Protein AF-A0A1Y4WN70-F1 (afdb_monomer_lite)

Sequence (146 aa):
MKSKRMVIFVFIIVSIILVFMMIMQNISLNNEIQMYESFWNIKLPSKTKCVYKWNNQDSFHGEGIRYSRYQLLENDTSLLTDCDYTQNNELEKSVINLMNDCSIPDKQKIDFNSTYCWKYIQREQDSLLIIYSLNIKSLFLIQDTA

Foldseek 3Di:
DVVVVVVVVVVVVVVVVVVVVVVVVVVVQQVVQVVCCVVQVDDDDNAKGWPDWDWPQPDPVRAGKIKTKIAHPDPDCSVVPPWAQDDDPVVVVVQVVVCVVRVPDPVRGDDSVARKTWDWDDDDQKIWIWMAGPVRRMIMIMIGGD

Secondary structure (DSSP, 8-state):
-HHHHHHHHHHHHHHHHHHHHHHHHHHHHHHHHHHHHHHHT----SSEEEEEEEE---STT--EEEEEEEEESS---GGGGG-B-S--HHHHHHHHHHHHHTT--GGGS--TTS-EEEEEEEETTEEEEEEEETTTTEEEEEEEE-

pLDDT: mean 84.43, std 11.52, range [50.31, 95.75]

Structure (mmCIF, N/CA/C/O backbone):
data_AF-A0A1Y4WN70-F1
#
_entry.id   AF-A0A1Y4WN70-F1
#
loop_
_atom_site.group_PDB
_atom_site.id
_atom_site.type_symbol
_atom_site.label_atom_id
_atom_site.label_alt_id
_atom_site.label_comp_id
_atom_site.label_asym_id
_atom_site.label_entity_id
_atom_site.label_seq_id
_atom_site.pdbx_PDB_ins_code
_atom_site.Cartn_x
_atom_site.Cartn_y
_atom_site.Cartn_z
_atom_site.occupancy
_atom_site.B_iso_or_equiv
_atom_site.auth_seq_id
_atom_site.auth_comp_id
_atom_site.auth_asym_id
_atom_site.auth_atom_id
_atom_site.pdbx_PDB_model_num
ATOM 1 N N . MET A 1 1 ? -39.511 -9.043 39.887 1.00 53.91 1 MET A N 1
ATOM 2 C CA . MET A 1 1 ? -38.488 -7.962 39.918 1.00 53.91 1 MET A CA 1
ATOM 3 C C . MET A 1 1 ? -37.062 -8.440 39.622 1.00 53.91 1 MET A C 1
ATOM 5 O O . MET A 1 1 ? -36.367 -7.727 38.909 1.00 53.91 1 MET A O 1
ATOM 9 N N . LYS A 1 2 ? -36.618 -9.614 40.109 1.00 57.56 2 LYS A N 1
ATOM 10 C CA . LYS A 1 2 ? -35.255 -10.143 39.864 1.00 57.56 2 LYS A CA 1
ATOM 11 C C . LYS A 1 2 ? -34.937 -10.401 38.377 1.00 57.56 2 LYS A C 1
ATOM 13 O O . LYS A 1 2 ? -33.871 -10.010 37.922 1.00 57.56 2 LYS A O 1
ATOM 18 N N . SER A 1 3 ? -35.886 -10.937 37.604 1.00 65.56 3 SER A N 1
ATOM 19 C CA . SER A 1 3 ? -35.717 -11.193 36.161 1.00 65.56 3 SER A CA 1
ATOM 20 C C . SER A 1 3 ? -35.533 -9.918 35.329 1.00 65.56 3 SER A C 1
ATOM 22 O O . SER A 1 3 ? -34.662 -9.871 34.472 1.00 65.56 3 SER A O 1
ATOM 24 N N . LYS A 1 4 ? -36.278 -8.842 35.624 1.00 73.69 4 LYS A N 1
ATOM 25 C CA . LYS A 1 4 ? -36.127 -7.546 34.932 1.00 73.69 4 LYS A CA 1
ATOM 26 C C . LYS A 1 4 ? -34.754 -6.909 35.187 1.00 73.69 4 LYS A C 1
ATOM 28 O O . LYS A 1 4 ? -34.153 -6.379 34.264 1.00 73.69 4 LYS A O 1
ATOM 33 N N . ARG A 1 5 ? -34.233 -7.007 36.419 1.00 81.19 5 ARG A N 1
ATOM 34 C CA . ARG A 1 5 ? -32.877 -6.534 36.762 1.00 81.19 5 ARG A CA 1
ATOM 35 C C . ARG A 1 5 ? -31.790 -7.363 36.074 1.00 81.19 5 ARG A C 1
ATOM 37 O O . ARG A 1 5 ? -30.807 -6.795 35.623 1.00 81.19 5 ARG A O 1
ATOM 44 N N . MET A 1 6 ? -31.997 -8.673 35.942 1.00 81.62 6 MET A N 1
ATOM 45 C CA . MET A 1 6 ? -31.084 -9.567 35.225 1.00 81.62 6 MET A CA 1
ATOM 46 C C . MET A 1 6 ? -31.041 -9.261 33.721 1.00 81.62 6 MET A C 1
ATOM 48 O O . MET A 1 6 ? -29.958 -9.168 33.159 1.00 81.62 6 MET A O 1
ATOM 52 N N . VAL A 1 7 ? -32.194 -9.017 33.086 1.00 84.38 7 VAL A N 1
ATOM 53 C CA . VAL A 1 7 ? -32.265 -8.624 31.665 1.00 84.38 7 VAL A CA 1
ATOM 54 C C . VAL A 1 7 ? -31.543 -7.297 31.415 1.00 84.38 7 VAL A C 1
ATOM 56 O O . VAL A 1 7 ? -30.759 -7.200 30.477 1.00 84.38 7 VAL A O 1
ATOM 59 N N . ILE A 1 8 ? -31.746 -6.296 32.280 1.00 88.44 8 ILE A N 1
ATOM 60 C CA . ILE A 1 8 ? -31.042 -5.006 32.183 1.00 88.44 8 ILE A CA 1
ATOM 61 C C . ILE A 1 8 ? -29.526 -5.204 32.326 1.00 88.44 8 ILE A C 1
ATOM 63 O O . ILE A 1 8 ? -28.757 -4.633 31.560 1.00 88.44 8 ILE A O 1
ATOM 67 N N . PHE A 1 9 ? -29.092 -6.048 33.265 1.00 89.38 9 PHE A N 1
ATOM 68 C CA . PHE A 1 9 ? -27.673 -6.328 33.483 1.00 89.38 9 PHE A CA 1
ATOM 69 C C . PHE A 1 9 ? -27.015 -7.001 32.269 1.00 89.38 9 PHE A C 1
ATOM 71 O O . PHE A 1 9 ? -25.935 -6.594 31.848 1.00 89.38 9 PHE A O 1
ATOM 78 N N . VAL A 1 10 ? -27.695 -7.972 31.649 1.00 90.69 10 VAL A N 1
ATOM 79 C CA . VAL A 1 10 ? -27.232 -8.614 30.408 1.00 90.69 10 VAL A CA 1
ATOM 80 C C . VAL A 1 10 ? -27.121 -7.592 29.272 1.00 90.69 10 VAL A C 1
ATOM 82 O O . VAL A 1 10 ? -26.120 -7.576 28.560 1.00 90.69 10 VAL A O 1
ATOM 85 N N . PHE A 1 11 ? -28.098 -6.693 29.134 1.00 91.94 11 PHE A N 1
ATOM 86 C CA . PHE A 1 11 ? -28.091 -5.669 28.085 1.00 91.94 11 PHE A CA 1
ATOM 87 C C . PHE A 1 11 ? -26.930 -4.670 28.230 1.00 91.94 11 PHE A C 1
ATOM 89 O O . PHE A 1 11 ? -26.341 -4.245 27.233 1.00 91.94 11 PHE A O 1
ATOM 96 N N . ILE A 1 12 ? -26.561 -4.333 29.471 1.00 93.94 12 ILE A N 1
ATOM 97 C CA . ILE A 1 12 ? -25.403 -3.480 29.771 1.00 93.94 12 ILE A CA 1
ATOM 98 C C . ILE A 1 12 ? -24.102 -4.188 29.380 1.00 93.94 12 ILE A C 1
ATOM 100 O O . ILE A 1 12 ? -23.270 -3.588 28.706 1.00 93.94 12 ILE A O 1
ATOM 104 N N . ILE A 1 13 ? -23.940 -5.468 29.733 1.00 92.94 13 ILE A N 1
ATOM 105 C CA . ILE A 1 13 ? -22.742 -6.244 29.373 1.00 92.94 13 ILE A CA 1
ATOM 106 C C . ILE A 1 13 ? -22.585 -6.334 27.851 1.00 92.94 13 ILE A C 1
ATOM 108 O O . ILE A 1 13 ? -21.500 -6.080 27.333 1.00 92.94 13 ILE A O 1
ATOM 112 N N . VAL A 1 14 ? -23.666 -6.632 27.125 1.00 93.31 14 VAL A N 1
ATOM 113 C CA . VAL A 1 14 ? -23.638 -6.697 25.654 1.00 93.31 14 VAL A CA 1
ATOM 114 C C . VAL A 1 14 ? -23.263 -5.341 25.049 1.00 93.31 14 VAL A C 1
ATOM 116 O O . VAL A 1 14 ? -22.424 -5.282 24.154 1.00 93.31 14 VAL A O 1
ATOM 119 N N . SER A 1 15 ? -23.819 -4.245 25.573 1.00 91.25 15 SER A N 1
ATOM 120 C CA . SER A 1 15 ? -23.468 -2.888 25.131 1.00 91.25 15 SER A CA 1
ATOM 121 C C . SER A 1 15 ? -21.987 -2.565 25.363 1.00 91.25 15 SER A C 1
ATOM 123 O O . SER A 1 15 ? -21.341 -2.007 24.479 1.00 91.25 15 SER A O 1
ATOM 125 N N . ILE A 1 16 ? -21.420 -2.960 26.509 1.00 93.62 16 ILE A N 1
ATOM 126 C CA . ILE A 1 16 ? -19.991 -2.768 26.813 1.00 93.62 16 ILE A CA 1
ATOM 127 C C . ILE A 1 16 ? -19.114 -3.561 25.836 1.00 93.62 16 ILE A C 1
ATOM 129 O O . ILE A 1 16 ? -18.137 -3.019 25.324 1.00 93.62 16 ILE A O 1
ATOM 133 N N . ILE A 1 17 ? -19.475 -4.812 25.532 1.00 92.00 17 ILE A N 1
ATOM 134 C CA . ILE A 1 17 ? -18.741 -5.649 24.569 1.00 92.00 17 ILE A CA 1
ATOM 135 C C . ILE A 1 17 ? -18.774 -5.023 23.168 1.00 92.00 17 ILE A C 1
ATOM 137 O O . ILE A 1 17 ? -17.745 -4.978 22.497 1.00 92.00 17 ILE A O 1
ATOM 141 N N . LEU A 1 18 ? -19.922 -4.489 22.739 1.00 89.81 18 LEU A N 1
ATOM 142 C CA . LEU A 1 18 ? -20.055 -3.819 21.442 1.00 89.81 18 LEU A CA 1
ATOM 143 C C . LEU A 1 18 ? -19.196 -2.550 21.353 1.00 89.81 18 LEU A C 1
ATOM 145 O O . LEU A 1 18 ? -18.493 -2.354 20.362 1.00 89.81 18 LEU A O 1
ATOM 149 N N . VAL A 1 19 ? -19.201 -1.718 22.399 1.00 89.81 19 VAL A N 1
ATOM 150 C CA . VAL A 1 19 ? -18.350 -0.518 22.466 1.00 89.81 19 VAL A CA 1
ATOM 151 C C . VAL A 1 19 ? -16.869 -0.905 22.457 1.00 89.81 19 VAL A C 1
ATOM 153 O O . VAL A 1 19 ? -16.080 -0.306 21.730 1.00 89.81 19 VAL A O 1
ATOM 156 N N . PHE A 1 20 ? -16.487 -1.948 23.196 1.00 85.25 20 PHE A N 1
ATOM 157 C CA . PHE A 1 20 ? -15.116 -2.455 23.211 1.00 85.25 20 PHE A CA 1
ATOM 158 C C . PHE A 1 20 ? -14.670 -2.977 21.835 1.00 85.25 20 PHE A C 1
ATOM 160 O O . PHE A 1 20 ? -13.573 -2.647 21.384 1.00 85.25 20 PHE A O 1
ATOM 167 N N . MET A 1 21 ? -15.530 -3.717 21.122 1.00 76.06 21 MET A N 1
ATOM 168 C CA . MET A 1 21 ? -15.256 -4.157 19.747 1.00 76.06 21 MET A CA 1
ATOM 169 C C . MET A 1 21 ? -15.066 -2.974 18.788 1.00 76.06 21 MET A C 1
ATOM 171 O O . MET A 1 21 ? -14.145 -2.996 17.973 1.00 76.06 21 MET A O 1
ATOM 175 N N . MET A 1 22 ? -15.880 -1.919 18.906 1.00 72.19 22 MET A N 1
ATOM 176 C CA . MET A 1 22 ? -15.729 -0.702 18.096 1.00 72.19 22 MET A CA 1
ATOM 177 C C . MET A 1 22 ? -14.417 0.045 18.382 1.00 72.19 22 MET A C 1
ATOM 179 O O . MET A 1 22 ? -13.777 0.544 17.454 1.00 72.19 22 MET A O 1
ATOM 183 N N . ILE A 1 23 ? -13.989 0.117 19.646 1.00 73.00 23 ILE A N 1
ATOM 184 C CA . ILE A 1 23 ? -12.713 0.743 20.026 1.00 73.00 23 ILE A CA 1
ATOM 185 C C . ILE A 1 23 ? -11.534 -0.063 19.460 1.00 73.00 23 ILE A C 1
ATOM 187 O O . ILE A 1 23 ? -10.640 0.513 18.841 1.00 73.00 23 ILE A O 1
ATOM 191 N N . MET A 1 24 ? -11.558 -1.393 19.595 1.00 66.25 24 MET A N 1
ATOM 192 C CA . MET A 1 24 ? -10.487 -2.266 19.097 1.00 66.25 24 MET A CA 1
ATOM 193 C C . MET A 1 24 ? -10.326 -2.214 17.572 1.00 66.25 24 MET A C 1
ATOM 195 O O . MET A 1 24 ? -9.199 -2.197 17.075 1.00 66.25 24 ME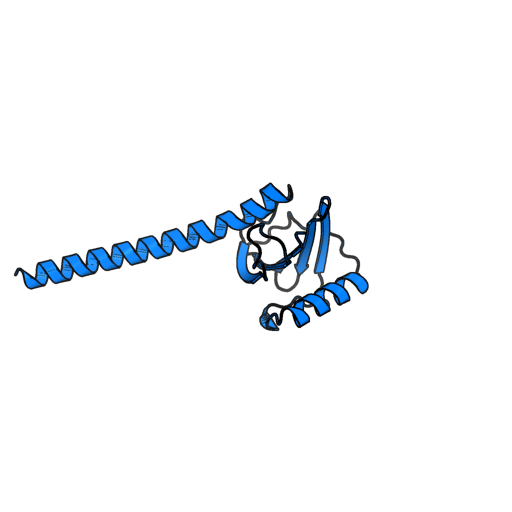T A O 1
ATOM 199 N N . GLN A 1 25 ? -11.429 -2.113 16.822 1.00 59.22 25 GLN A N 1
ATOM 200 C CA . GLN A 1 25 ? -11.378 -1.939 15.365 1.00 59.22 25 GLN A CA 1
ATOM 201 C C . GLN A 1 25 ? -10.695 -0.625 14.954 1.00 59.22 25 GLN A C 1
ATOM 203 O O . GLN A 1 25 ? -9.949 -0.613 13.977 1.00 59.22 25 GLN A O 1
ATOM 208 N N . ASN A 1 26 ? -10.893 0.465 15.704 1.00 55.22 26 ASN A N 1
ATOM 209 C CA . ASN A 1 26 ? -10.248 1.750 15.411 1.00 55.22 26 ASN A CA 1
ATOM 210 C C . ASN A 1 26 ? -8.749 1.756 15.749 1.00 55.22 26 ASN A C 1
ATOM 212 O O . ASN A 1 26 ? -7.961 2.329 15.001 1.00 55.22 26 ASN A O 1
ATOM 216 N N . ILE A 1 27 ? -8.335 1.096 16.837 1.00 54.62 27 ILE A N 1
ATOM 217 C CA . ILE A 1 27 ? -6.916 1.019 17.231 1.00 54.62 27 ILE A CA 1
ATOM 218 C C . ILE A 1 27 ? -6.115 0.171 16.231 1.00 54.62 27 ILE A C 1
ATOM 220 O O . ILE A 1 27 ? -5.024 0.561 15.822 1.00 54.62 27 ILE A O 1
ATOM 224 N N . SER A 1 28 ? -6.672 -0.956 15.777 1.00 50.81 28 SER A N 1
ATOM 225 C CA . SER A 1 28 ? -6.000 -1.844 14.818 1.00 50.81 28 SER A CA 1
ATOM 226 C C . SER A 1 28 ? -5.717 -1.183 13.463 1.00 50.81 28 SER A C 1
ATOM 228 O O . SER A 1 28 ? -4.763 -1.578 12.798 1.00 50.81 28 SER A O 1
ATOM 230 N N . LEU A 1 29 ? -6.527 -0.208 13.038 1.00 50.31 29 LEU A N 1
ATOM 231 C CA . LEU A 1 29 ? -6.372 0.453 11.737 1.00 50.31 29 LEU A CA 1
ATOM 232 C C . LEU A 1 29 ? -5.203 1.449 11.707 1.00 50.31 29 LEU A C 1
ATOM 234 O O . LEU A 1 29 ? -4.564 1.588 10.667 1.00 50.31 29 LEU A O 1
ATOM 238 N N . ASN A 1 30 ? -4.894 2.101 12.832 1.00 53.91 30 ASN A N 1
ATOM 239 C CA . ASN A 1 30 ? -3.819 3.097 12.899 1.00 53.91 30 ASN A CA 1
ATOM 240 C C . ASN A 1 30 ? -2.420 2.475 13.039 1.00 53.91 30 ASN A C 1
ATOM 242 O O . ASN A 1 30 ? -1.441 3.073 12.598 1.00 53.91 30 ASN A O 1
ATOM 246 N N . ASN A 1 31 ? -2.309 1.281 13.627 1.00 62.75 31 ASN A N 1
ATOM 247 C CA . ASN A 1 31 ? -1.007 0.706 13.985 1.00 62.75 31 ASN A CA 1
ATOM 248 C C . ASN A 1 31 ? -0.181 0.216 12.784 1.00 62.75 31 ASN A C 1
ATOM 250 O O . ASN A 1 31 ? 1.044 0.205 12.844 1.00 62.75 31 ASN A O 1
ATOM 254 N N . GLU A 1 32 ? -0.811 -0.192 11.684 1.00 70.12 32 GLU A N 1
ATOM 255 C CA . GLU A 1 32 ? -0.073 -0.815 10.575 1.00 70.12 32 GLU A CA 1
ATOM 256 C C . GLU A 1 32 ? 0.604 0.186 9.649 1.00 70.12 32 GLU A C 1
ATOM 258 O O . GLU A 1 32 ? 1.705 -0.064 9.168 1.00 70.12 32 GLU A O 1
ATOM 263 N N . ILE A 1 33 ? -0.015 1.342 9.422 1.00 77.44 33 ILE A N 1
ATOM 264 C CA . ILE A 1 33 ? 0.656 2.413 8.683 1.00 77.44 33 ILE A CA 1
ATOM 265 C C . ILE A 1 33 ? 1.882 2.882 9.447 1.00 77.44 33 ILE A C 1
ATOM 267 O O . ILE A 1 33 ? 2.945 3.007 8.852 1.00 77.44 33 ILE A O 1
ATOM 271 N N . GLN A 1 34 ? 1.769 3.016 10.769 1.00 77.25 34 GLN A N 1
ATOM 272 C CA . GLN A 1 34 ? 2.909 3.336 11.623 1.00 77.25 34 GLN A CA 1
ATOM 273 C C . GLN A 1 34 ? 4.007 2.266 11.545 1.00 77.25 34 GLN A C 1
ATOM 275 O O . GLN A 1 34 ? 5.189 2.598 11.601 1.00 77.25 34 GLN A O 1
ATOM 280 N N . MET A 1 35 ? 3.646 0.991 11.359 1.00 80.06 35 MET A N 1
ATOM 281 C CA . MET A 1 35 ? 4.618 -0.076 11.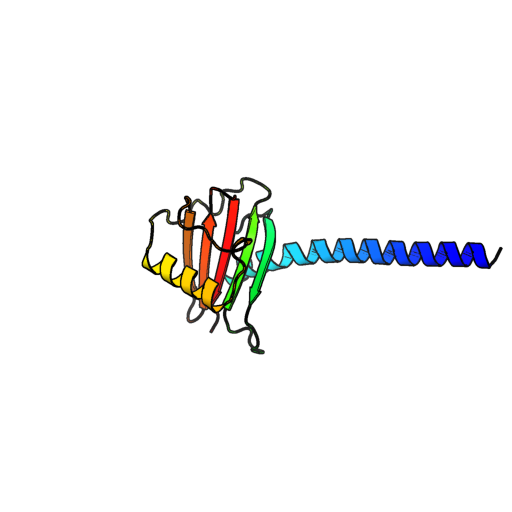114 1.00 80.06 35 MET A CA 1
ATOM 282 C C . MET A 1 35 ? 5.355 0.130 9.785 1.00 80.06 35 MET A C 1
ATOM 284 O O . MET A 1 35 ? 6.582 0.049 9.774 1.00 80.06 35 MET A O 1
ATOM 288 N N . TYR A 1 36 ? 4.654 0.447 8.689 1.00 84.19 36 TYR A N 1
ATOM 289 C CA . TYR A 1 36 ? 5.306 0.780 7.416 1.00 84.19 36 TYR A CA 1
ATOM 290 C C . TYR A 1 36 ? 6.211 2.007 7.548 1.00 84.19 36 TYR A C 1
ATOM 292 O O . TYR A 1 36 ? 7.359 1.971 7.110 1.00 84.19 36 TYR A O 1
ATOM 300 N N . GLU A 1 37 ? 5.724 3.072 8.182 1.00 86.06 37 GLU A N 1
ATOM 301 C CA . GLU A 1 37 ? 6.483 4.304 8.398 1.00 86.06 37 GLU A CA 1
ATOM 302 C C . GLU A 1 37 ? 7.756 4.053 9.209 1.00 86.06 37 GLU A C 1
ATOM 304 O O . GLU A 1 37 ? 8.836 4.480 8.804 1.00 86.06 37 GLU A O 1
ATOM 309 N N . SER A 1 38 ? 7.656 3.298 10.307 1.00 84.69 38 SER A N 1
ATOM 310 C CA . SER A 1 38 ? 8.795 2.954 11.158 1.00 84.69 38 SER A CA 1
ATOM 311 C C . SER A 1 38 ? 9.778 2.012 10.464 1.00 84.69 38 SER A C 1
ATOM 313 O O . SER A 1 38 ? 10.986 2.228 10.541 1.00 84.69 38 SER A O 1
ATOM 315 N N . PHE A 1 39 ? 9.289 0.960 9.804 1.00 85.25 39 PHE A N 1
ATOM 316 C CA . PHE A 1 39 ? 10.148 -0.046 9.181 1.00 85.25 39 PHE A CA 1
ATOM 317 C C . PHE A 1 39 ? 10.877 0.532 7.966 1.00 85.25 39 PHE A C 1
ATOM 319 O O . PHE A 1 39 ? 12.095 0.407 7.849 1.00 85.25 39 PHE A O 1
ATOM 326 N N . TRP A 1 40 ? 10.158 1.247 7.099 1.00 87.69 40 TRP A N 1
ATOM 327 C CA . TRP A 1 40 ? 10.694 1.786 5.848 1.00 87.69 40 TRP A CA 1
ATOM 328 C C . TRP A 1 40 ? 11.253 3.204 5.968 1.00 87.69 40 TRP A C 1
ATOM 330 O O . TRP A 1 40 ? 11.900 3.676 5.031 1.00 87.69 40 TRP A O 1
ATOM 340 N N . ASN A 1 41 ? 11.104 3.854 7.128 1.00 87.00 41 ASN A N 1
ATOM 341 C CA . ASN A 1 41 ? 11.462 5.258 7.357 1.00 87.00 41 ASN A CA 1
ATOM 342 C C . ASN A 1 41 ? 10.820 6.187 6.309 1.00 87.00 41 ASN A C 1
ATOM 344 O O . ASN A 1 41 ? 11.485 7.016 5.686 1.00 87.00 41 ASN A O 1
ATOM 348 N N . ILE A 1 42 ? 9.521 5.992 6.085 1.00 84.69 42 ILE A N 1
ATOM 349 C CA . ILE A 1 42 ? 8.693 6.787 5.171 1.00 84.69 42 ILE A CA 1
ATOM 350 C C . ILE A 1 42 ? 7.595 7.500 5.952 1.00 84.69 42 ILE A C 1
ATOM 352 O O . ILE A 1 42 ? 7.314 7.151 7.093 1.00 84.69 42 ILE A O 1
ATOM 356 N N . LYS A 1 43 ? 6.952 8.483 5.322 1.00 84.75 43 LYS A N 1
ATOM 357 C CA . LYS A 1 43 ? 5.697 9.056 5.812 1.00 84.75 43 LYS A CA 1
ATOM 358 C C . LYS A 1 43 ? 4.594 8.713 4.832 1.00 84.75 43 LYS A C 1
ATOM 360 O O . LYS A 1 43 ? 4.706 9.037 3.650 1.00 84.75 43 LYS A O 1
ATOM 365 N N . LEU A 1 44 ? 3.571 8.029 5.318 1.00 82.25 44 LEU A N 1
ATOM 366 C CA . LEU A 1 44 ? 2.366 7.727 4.564 1.00 82.25 44 LEU A CA 1
ATOM 367 C C . LEU A 1 44 ? 1.273 8.743 4.939 1.00 82.25 44 LEU A C 1
ATOM 369 O O . LEU A 1 44 ? 1.379 9.434 5.953 1.00 82.25 44 LEU A O 1
ATOM 373 N N . PRO A 1 45 ? 0.202 8.860 4.138 1.00 80.81 45 PRO A N 1
ATOM 374 C CA . PRO A 1 45 ? -0.868 9.789 4.429 1.00 80.81 45 PRO A CA 1
ATOM 375 C C . PRO A 1 45 ? -1.521 9.447 5.765 1.00 80.81 45 PRO A C 1
ATOM 377 O O . PRO A 1 45 ? -1.883 8.298 6.025 1.00 80.81 45 PRO A O 1
ATOM 380 N N . SER A 1 46 ? -1.698 10.460 6.608 1.00 72.00 46 SER A N 1
ATOM 381 C CA . SER A 1 46 ? -2.109 10.262 8.008 1.00 72.00 46 SER A CA 1
ATOM 382 C C . SER A 1 46 ? -3.535 9.718 8.157 1.00 72.00 46 SER A C 1
ATOM 384 O O . SER A 1 46 ? -3.849 9.024 9.123 1.00 72.00 46 SER A O 1
ATOM 386 N N . LYS A 1 47 ? -4.413 10.022 7.194 1.00 81.56 47 LYS A N 1
ATOM 387 C CA . LYS A 1 47 ? -5.820 9.607 7.189 1.00 81.56 47 LYS A CA 1
ATOM 388 C C . LYS A 1 47 ? -6.111 8.715 6.000 1.00 81.56 47 LYS A C 1
ATOM 390 O O . LYS A 1 47 ? -6.593 9.155 4.952 1.00 81.56 47 LYS A O 1
ATOM 395 N N . THR A 1 48 ? -5.871 7.430 6.194 1.00 82.50 48 THR A N 1
ATOM 396 C CA . THR A 1 48 ? -6.293 6.412 5.242 1.00 82.50 48 THR A CA 1
ATOM 397 C C . THR A 1 48 ? -7.099 5.326 5.933 1.00 82.50 48 THR A C 1
ATOM 399 O O . THR A 1 48 ? -7.096 5.176 7.154 1.00 82.50 48 THR A O 1
ATOM 402 N N . LYS A 1 49 ? -7.824 4.565 5.123 1.00 86.50 49 LYS A N 1
ATOM 403 C CA . LYS A 1 49 ? -8.570 3.395 5.551 1.00 86.50 49 LYS A CA 1
ATOM 404 C C . LYS A 1 49 ? -8.059 2.193 4.781 1.00 86.50 49 LYS A C 1
ATOM 406 O O . LYS A 1 49 ? -8.159 2.172 3.557 1.00 86.50 49 LYS A O 1
ATOM 411 N N . CYS A 1 50 ? -7.579 1.171 5.481 1.00 88.00 50 CYS A N 1
ATOM 412 C CA . CYS A 1 50 ? -7.284 -0.102 4.838 1.00 88.00 50 CYS A CA 1
ATOM 413 C C . CYS A 1 50 ? -8.580 -0.708 4.279 1.00 88.00 50 CYS A C 1
ATOM 415 O O . CYS A 1 50 ? -9.535 -0.934 5.025 1.00 88.00 50 CYS A O 1
ATOM 417 N N . VAL A 1 51 ? -8.621 -0.961 2.971 1.00 90.81 51 VAL A N 1
ATOM 418 C CA . VAL A 1 51 ? -9.787 -1.548 2.288 1.00 90.81 51 VAL A CA 1
ATOM 419 C C . VAL A 1 51 ? -9.548 -2.985 1.850 1.00 90.81 51 VAL A C 1
ATOM 421 O O . VAL A 1 51 ? -10.513 -3.720 1.654 1.00 90.81 51 VAL A O 1
ATOM 424 N N . TYR A 1 52 ? -8.286 -3.397 1.719 1.00 91.44 52 TYR A N 1
ATOM 425 C CA . TYR A 1 52 ? -7.943 -4.762 1.355 1.00 91.44 52 TYR A CA 1
ATOM 426 C C . TYR A 1 52 ? -6.530 -5.129 1.797 1.00 91.44 52 TYR A C 1
ATOM 428 O O . TYR A 1 52 ? -5.629 -4.290 1.774 1.00 91.44 52 TYR A O 1
ATOM 436 N N . LYS A 1 53 ? -6.357 -6.398 2.169 1.00 91.19 53 LYS A N 1
ATOM 437 C CA . LYS A 1 53 ? -5.064 -7.009 2.455 1.00 91.19 53 LYS A CA 1
ATOM 438 C C . LYS A 1 53 ? -5.032 -8.412 1.894 1.00 91.19 53 LYS A C 1
ATOM 440 O O . LYS A 1 53 ? -6.030 -9.129 1.939 1.00 91.19 53 LYS A O 1
ATOM 445 N N . TRP A 1 54 ? -3.851 -8.787 1.456 1.00 91.50 54 TRP A N 1
ATOM 446 C CA . TRP A 1 54 ? -3.482 -10.143 1.137 1.00 91.50 54 TRP A CA 1
ATOM 447 C C . TRP A 1 54 ? -2.036 -10.345 1.574 1.00 91.50 54 TRP A C 1
ATOM 449 O O . TRP A 1 54 ? -1.211 -9.439 1.455 1.00 91.50 54 TRP A O 1
ATOM 459 N N . ASN A 1 55 ? -1.735 -11.509 2.122 1.00 89.69 55 ASN A N 1
ATOM 460 C CA . ASN A 1 55 ? -0.371 -11.909 2.402 1.00 89.69 55 ASN A CA 1
ATOM 461 C C . ASN A 1 55 ? -0.272 -13.434 2.333 1.00 89.69 55 ASN A C 1
ATOM 463 O O . ASN A 1 55 ? -1.269 -14.124 2.546 1.00 89.69 55 ASN A O 1
ATOM 467 N N . ASN A 1 56 ? 0.919 -13.933 2.025 1.00 85.62 56 ASN A N 1
ATOM 468 C CA . ASN A 1 56 ? 1.269 -15.355 2.083 1.00 85.62 56 ASN A CA 1
ATOM 469 C C . ASN A 1 56 ? 2.323 -15.617 3.165 1.00 85.62 56 ASN A C 1
ATOM 471 O O .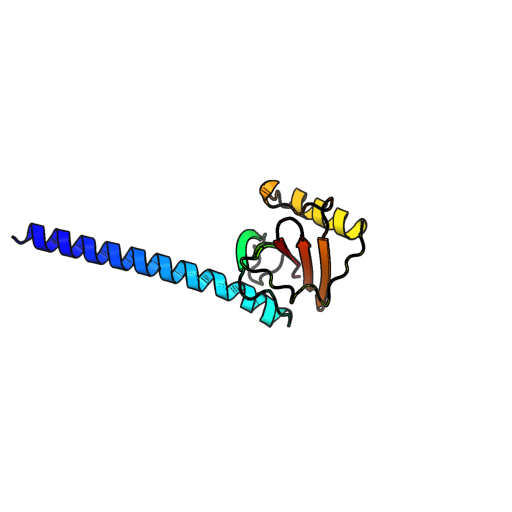 ASN A 1 56 ? 3.190 -16.476 3.011 1.00 85.62 56 ASN A O 1
ATOM 475 N N . GLN A 1 57 ? 2.286 -14.822 4.233 1.00 68.38 57 GLN A N 1
ATOM 476 C CA . GLN A 1 57 ? 3.255 -14.907 5.313 1.00 68.38 57 GLN A CA 1
ATOM 477 C C . GLN A 1 57 ? 2.958 -16.101 6.201 1.00 68.38 57 GLN A C 1
ATOM 479 O O . GLN A 1 57 ? 2.384 -15.976 7.280 1.00 68.38 57 GLN A O 1
ATOM 484 N N . ASP A 1 58 ? 3.366 -17.263 5.714 1.00 61.56 58 ASP A N 1
ATOM 485 C CA . ASP A 1 58 ? 3.262 -18.522 6.436 1.00 61.56 58 ASP A CA 1
ATOM 486 C C . ASP A 1 58 ? 4.533 -18.802 7.263 1.00 61.56 58 ASP A C 1
ATOM 488 O O . ASP A 1 58 ? 4.567 -19.754 8.045 1.00 61.56 58 ASP A O 1
ATOM 492 N N . SER A 1 59 ? 5.586 -17.978 7.125 1.00 59.34 59 SER A N 1
ATOM 493 C CA . SER A 1 59 ? 6.851 -18.158 7.843 1.00 59.34 59 SER A CA 1
ATOM 494 C C . SER A 1 59 ? 6.854 -17.460 9.208 1.00 59.34 59 SER A C 1
ATOM 496 O O . SER A 1 59 ? 6.363 -16.343 9.384 1.00 59.34 59 SER A O 1
ATOM 498 N N . PHE A 1 60 ? 7.459 -18.119 10.201 1.00 55.31 60 PHE A N 1
ATOM 499 C CA . PHE A 1 60 ? 7.604 -17.601 11.570 1.00 55.31 60 PHE A CA 1
ATOM 500 C C . PHE A 1 60 ? 8.450 -16.313 11.631 1.00 55.31 60 PHE A C 1
ATOM 502 O O . PHE A 1 60 ? 8.374 -15.565 12.604 1.00 55.31 60 PHE A O 1
ATOM 509 N N . HIS A 1 61 ? 9.242 -16.055 10.584 1.00 61.09 61 HIS A N 1
ATOM 510 C CA . HIS A 1 61 ? 10.107 -14.886 10.434 1.00 61.09 61 HIS A CA 1
ATOM 511 C C . HIS A 1 61 ? 9.429 -13.720 9.697 1.00 61.09 61 HIS A C 1
ATOM 513 O O . HIS A 1 61 ? 9.983 -12.626 9.650 1.00 61.09 61 HIS A O 1
ATOM 519 N N . GLY A 1 62 ? 8.197 -13.905 9.206 1.00 66.69 62 GLY A N 1
ATOM 520 C CA . GLY A 1 62 ? 7.450 -12.855 8.515 1.00 66.69 62 GLY A CA 1
ATOM 521 C C . GLY A 1 62 ? 7.934 -12.593 7.089 1.00 66.69 62 GLY A C 1
ATOM 522 O O . GLY A 1 62 ? 7.723 -11.487 6.587 1.00 66.69 62 GLY A O 1
ATOM 523 N N . GLU A 1 63 ? 8.550 -13.597 6.468 1.00 81.25 63 GLU A N 1
ATOM 524 C CA . GLU A 1 63 ? 8.972 -13.608 5.065 1.00 81.25 63 GLU A CA 1
ATOM 525 C C . GLU A 1 63 ? 7.757 -13.777 4.144 1.00 81.25 63 GLU A C 1
ATOM 527 O O . GLU A 1 63 ? 6.710 -14.304 4.539 1.00 81.25 63 GLU A O 1
ATOM 532 N N . GLY A 1 64 ? 7.905 -13.329 2.903 1.00 87.44 64 GLY A N 1
ATOM 533 C CA . GLY A 1 64 ? 6.905 -13.401 1.854 1.00 87.44 64 GLY A CA 1
ATOM 534 C C . GLY A 1 64 ? 6.350 -12.040 1.451 1.00 87.44 64 GLY A C 1
ATOM 535 O O . GLY A 1 64 ? 6.823 -10.971 1.842 1.00 87.44 64 GLY A O 1
ATOM 536 N N . ILE A 1 65 ? 5.284 -12.102 0.665 1.00 90.25 65 ILE A N 1
ATOM 537 C CA . ILE A 1 65 ? 4.684 -10.961 -0.007 1.00 90.25 65 ILE A CA 1
ATOM 538 C C . ILE A 1 65 ? 3.496 -10.459 0.814 1.00 90.25 65 ILE A C 1
ATOM 540 O O . ILE A 1 65 ? 2.592 -11.214 1.185 1.00 90.25 65 ILE A O 1
ATOM 544 N N . ARG A 1 66 ? 3.454 -9.147 1.054 1.00 91.69 66 ARG A N 1
ATOM 545 C CA . ARG A 1 66 ? 2.269 -8.445 1.560 1.00 91.69 66 ARG A CA 1
ATOM 546 C C . ARG A 1 66 ? 1.756 -7.485 0.500 1.00 91.69 66 ARG A C 1
ATOM 548 O O . ARG A 1 66 ? 2.458 -6.567 0.088 1.00 91.69 66 ARG A O 1
ATOM 555 N N . TYR A 1 67 ? 0.494 -7.647 0.132 1.00 92.94 67 TYR A N 1
ATOM 556 C CA . TYR A 1 67 ? -0.251 -6.708 -0.692 1.00 92.94 67 TYR A CA 1
ATOM 557 C C . TYR A 1 67 ? -1.295 -6.004 0.168 1.00 92.94 67 TYR A C 1
ATOM 559 O O . TYR A 1 67 ? -2.121 -6.642 0.824 1.00 92.94 67 TYR A O 1
ATOM 567 N N . SER A 1 68 ? -1.308 -4.678 0.153 1.00 92.75 68 SER A N 1
ATOM 568 C CA . SER A 1 68 ? -2.309 -3.905 0.882 1.00 92.75 68 SER A CA 1
ATOM 569 C C . SER A 1 68 ? -2.784 -2.703 0.084 1.00 92.75 68 SER A C 1
ATOM 571 O O . SER A 1 68 ? -2.027 -2.067 -0.648 1.00 92.75 68 SER A O 1
ATOM 573 N N . ARG A 1 69 ? -4.077 -2.404 0.222 1.00 92.81 69 ARG A N 1
ATOM 574 C CA . ARG A 1 69 ? -4.724 -1.257 -0.407 1.00 92.81 69 ARG A CA 1
ATOM 575 C C . ARG A 1 69 ? -5.363 -0.384 0.657 1.00 92.81 69 ARG A C 1
ATOM 577 O O . ARG A 1 69 ? -6.203 -0.839 1.441 1.00 92.81 69 ARG A O 1
ATOM 584 N N . TYR A 1 70 ? -5.033 0.896 0.602 1.00 90.38 70 TYR A N 1
ATOM 585 C CA . TYR A 1 70 ? -5.545 1.931 1.478 1.00 90.38 70 TYR A CA 1
ATOM 586 C C . TYR A 1 70 ? -6.284 2.988 0.662 1.00 90.38 70 TYR A C 1
ATOM 588 O O . TYR A 1 70 ? -5.781 3.499 -0.334 1.00 90.38 70 TYR A O 1
ATOM 596 N N . GLN A 1 71 ? -7.489 3.333 1.096 1.00 90.00 71 GLN A N 1
ATOM 597 C CA . GLN A 1 71 ? -8.245 4.458 0.564 1.00 90.00 71 GLN A CA 1
ATOM 598 C C . GLN A 1 71 ? -7.854 5.722 1.327 1.00 90.00 71 GLN A C 1
ATOM 600 O O . GLN A 1 71 ? -7.949 5.743 2.556 1.00 90.00 71 GLN A O 1
ATOM 605 N N . LEU A 1 72 ? -7.461 6.785 0.626 1.00 86.81 72 LEU A N 1
ATOM 606 C CA . LEU A 1 72 ? -7.242 8.084 1.261 1.00 86.81 72 LEU A CA 1
ATOM 607 C C . LEU A 1 72 ? -8.595 8.718 1.607 1.00 86.81 72 LEU A C 1
ATOM 609 O O . LEU A 1 72 ? -9.500 8.762 0.769 1.00 86.81 72 LEU A O 1
ATOM 613 N N . LEU A 1 73 ? -8.729 9.188 2.850 1.00 81.94 73 LEU A N 1
ATOM 614 C CA . LEU A 1 73 ? -9.932 9.877 3.336 1.00 81.94 73 LEU A CA 1
ATOM 615 C C . LEU A 1 73 ? -9.866 11.388 3.087 1.00 81.94 73 LEU A C 1
ATOM 617 O O . LEU A 1 73 ? -10.899 12.044 2.984 1.00 81.94 73 LEU A O 1
ATOM 621 N N . GLU A 1 74 ? -8.656 11.929 2.960 1.00 78.94 74 GLU A N 1
ATOM 622 C CA . GLU A 1 74 ? -8.388 13.332 2.653 1.00 78.94 74 GLU A CA 1
ATOM 623 C C . GLU A 1 74 ? -7.395 13.435 1.492 1.00 78.94 74 GLU A C 1
ATOM 625 O O . GLU A 1 74 ? -6.660 12.490 1.202 1.00 78.94 74 GLU A O 1
ATOM 630 N N . ASN A 1 75 ? -7.376 14.585 0.814 1.00 69.25 75 ASN A N 1
ATOM 631 C CA . ASN A 1 75 ? -6.377 14.886 -0.213 1.00 69.25 75 ASN A CA 1
ATOM 632 C C . ASN A 1 75 ? -5.032 15.206 0.459 1.00 69.25 75 ASN A C 1
ATOM 634 O O . ASN A 1 75 ? -4.598 16.355 0.489 1.00 69.25 75 ASN A O 1
ATOM 638 N N . ASP A 1 76 ? -4.401 14.191 1.033 1.00 70.81 76 ASP A N 1
ATOM 639 C CA . ASP A 1 76 ? -3.048 14.277 1.561 1.00 70.81 76 ASP A CA 1
ATOM 640 C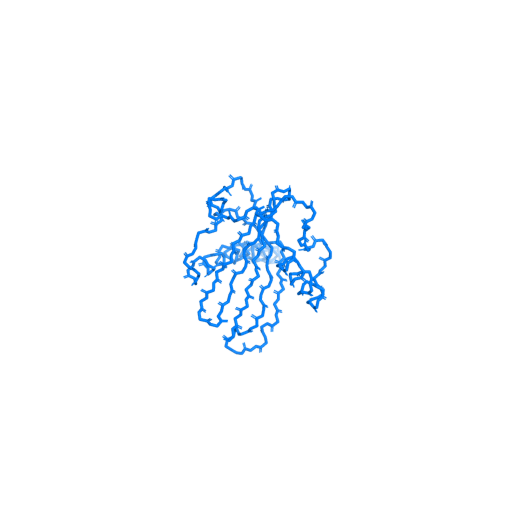 C . ASP A 1 76 ? -2.071 13.873 0.450 1.00 70.81 76 ASP A C 1
ATOM 642 O O . ASP A 1 76 ? -1.996 12.718 0.029 1.00 70.81 76 ASP A O 1
ATOM 646 N N . THR A 1 77 ? -1.374 14.876 -0.080 1.00 67.00 77 THR A N 1
ATOM 647 C CA . THR A 1 77 ? -0.439 14.748 -1.200 1.00 67.00 77 THR A CA 1
ATOM 648 C C . THR A 1 77 ? 1.003 14.564 -0.742 1.00 67.00 77 THR A C 1
ATOM 650 O O . THR A 1 77 ? 1.904 14.657 -1.567 1.00 67.00 77 THR A O 1
ATOM 653 N N . SER A 1 78 ? 1.249 14.331 0.550 1.00 71.75 78 SER A N 1
ATOM 654 C CA . SER A 1 78 ? 2.605 14.175 1.100 1.00 71.75 78 SER A CA 1
ATOM 655 C C . SER A 1 78 ? 3.411 13.062 0.426 1.00 71.75 78 SER A C 1
ATOM 657 O O . SER A 1 78 ? 4.624 13.177 0.305 1.00 71.75 78 SER A O 1
ATOM 659 N N . LEU A 1 79 ? 2.747 12.020 -0.082 1.00 68.62 79 LEU A N 1
ATOM 660 C CA . LEU A 1 79 ? 3.402 10.986 -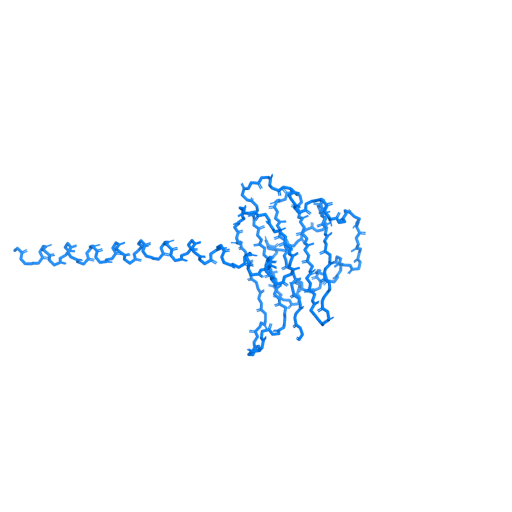0.882 1.00 68.62 79 LEU A CA 1
ATOM 661 C C . LEU A 1 79 ? 3.858 11.482 -2.256 1.00 68.62 79 LEU A C 1
ATOM 663 O O . LEU A 1 79 ? 4.869 11.012 -2.765 1.00 68.62 79 LEU A O 1
ATOM 667 N N . LEU A 1 80 ? 3.131 12.426 -2.855 1.00 67.75 80 LEU A N 1
ATOM 668 C CA . LEU A 1 80 ? 3.283 12.823 -4.256 1.00 67.75 80 LEU A CA 1
ATOM 669 C C . LEU A 1 80 ? 4.580 13.581 -4.555 1.00 67.75 80 LEU A C 1
ATOM 671 O O . LEU A 1 80 ? 4.914 13.729 -5.728 1.00 67.75 80 LEU A O 1
ATOM 675 N N . THR A 1 81 ? 5.287 14.077 -3.536 1.00 70.44 81 THR A N 1
ATOM 676 C CA . THR A 1 81 ? 6.507 14.881 -3.715 1.00 70.44 81 THR A CA 1
ATOM 677 C C . THR A 1 81 ? 7.712 14.064 -4.173 1.00 70.44 81 THR A C 1
ATOM 679 O O . THR A 1 81 ? 8.553 14.606 -4.879 1.00 70.44 81 THR A O 1
ATOM 682 N N . ASP A 1 82 ? 7.763 12.770 -3.840 1.00 79.38 82 ASP A N 1
ATOM 683 C CA . ASP A 1 82 ? 8.906 11.891 -4.142 1.00 79.38 82 ASP A CA 1
ATOM 684 C C . ASP A 1 82 ? 8.530 10.714 -5.061 1.00 79.38 82 ASP A C 1
ATOM 686 O O . ASP A 1 82 ? 9.225 9.695 -5.082 1.00 79.38 82 ASP A O 1
ATOM 690 N N . CYS A 1 83 ? 7.393 10.796 -5.755 1.00 85.94 83 CYS A N 1
ATOM 691 C CA . CYS A 1 83 ? 6.943 9.733 -6.653 1.00 85.94 83 CYS A CA 1
ATOM 692 C C . CYS A 1 83 ? 7.418 9.961 -8.088 1.00 85.94 83 CYS A C 1
ATOM 694 O O . CYS A 1 83 ? 7.439 11.091 -8.577 1.00 85.94 83 CYS A O 1
ATOM 696 N N . ASP A 1 84 ? 7.689 8.865 -8.787 1.00 89.56 84 ASP A N 1
ATOM 697 C CA . ASP A 1 84 ? 7.864 8.846 -10.232 1.00 89.56 84 ASP A CA 1
ATOM 698 C C . ASP A 1 84 ? 6.493 8.720 -10.922 1.00 89.56 84 ASP A C 1
ATOM 700 O O . ASP A 1 84 ? 5.655 7.905 -10.532 1.00 89.56 84 ASP A O 1
ATOM 704 N N . TYR A 1 85 ? 6.252 9.551 -11.934 1.00 90.00 85 TYR A N 1
ATOM 705 C CA . TYR A 1 85 ? 5.032 9.551 -12.757 1.00 90.00 85 TYR A CA 1
ATOM 706 C C . TYR A 1 85 ? 5.253 8.886 -14.122 1.00 90.00 85 TYR A C 1
ATOM 708 O O . TYR A 1 85 ? 4.336 8.813 -14.940 1.00 90.00 85 TYR A O 1
ATOM 716 N N . THR A 1 86 ? 6.473 8.426 -14.392 1.00 90.62 86 THR A N 1
ATOM 717 C CA . THR A 1 86 ? 6.841 7.771 -15.641 1.00 90.62 86 THR A CA 1
ATOM 718 C C . THR A 1 86 ? 6.207 6.386 -15.693 1.00 90.62 86 THR A C 1
ATOM 720 O O . THR A 1 86 ? 6.319 5.601 -14.747 1.00 90.62 86 THR A O 1
ATOM 723 N N . GLN A 1 87 ? 5.554 6.078 -16.815 1.00 89.88 87 GLN A N 1
ATOM 724 C CA . GLN A 1 87 ? 5.051 4.733 -17.084 1.00 89.88 87 GLN A CA 1
ATOM 725 C C . GLN A 1 87 ? 6.209 3.739 -17.148 1.00 89.88 87 GLN A C 1
ATOM 727 O O . GLN A 1 87 ? 7.264 4.029 -17.717 1.00 89.88 87 GLN A O 1
ATOM 732 N N . ASN A 1 88 ? 6.009 2.561 -16.564 1.00 92.12 88 ASN A N 1
ATOM 733 C CA . ASN A 1 88 ? 7.047 1.544 -16.465 1.00 92.12 88 ASN A CA 1
ATOM 734 C C . ASN A 1 88 ? 6.442 0.167 -16.743 1.00 92.12 88 ASN A C 1
ATOM 736 O O . ASN A 1 88 ? 5.992 -0.526 -15.833 1.00 92.12 88 ASN A O 1
ATOM 740 N N . ASN A 1 89 ? 6.481 -0.236 -18.014 1.00 93.12 89 ASN A N 1
ATOM 741 C CA . ASN A 1 89 ? 5.882 -1.482 -18.493 1.00 93.12 89 ASN A CA 1
ATOM 742 C C . ASN A 1 89 ? 6.406 -2.734 -17.766 1.00 93.12 89 ASN A C 1
ATOM 744 O O . ASN A 1 89 ? 5.668 -3.708 -17.617 1.00 93.12 89 ASN A O 1
ATOM 748 N N . GLU A 1 90 ? 7.672 -2.745 -17.334 1.00 93.31 90 GLU A N 1
ATOM 749 C CA . GLU A 1 90 ? 8.246 -3.886 -16.610 1.00 93.31 90 GLU A CA 1
ATOM 750 C C . GLU A 1 90 ? 7.669 -3.992 -15.197 1.00 93.31 90 GLU A C 1
ATOM 752 O O . GLU A 1 90 ? 7.244 -5.073 -14.781 1.00 93.31 90 GLU A O 1
ATOM 757 N N . LEU A 1 91 ? 7.580 -2.861 -14.492 1.00 93.81 91 LEU A N 1
ATOM 758 C CA . LEU A 1 91 ? 6.944 -2.768 -13.180 1.00 93.81 91 LEU A CA 1
ATOM 759 C C . LEU A 1 91 ? 5.463 -3.137 -13.263 1.00 93.81 91 LEU A C 1
ATOM 761 O O . LEU A 1 91 ? 4.998 -3.969 -12.487 1.00 93.81 91 LEU A O 1
ATOM 765 N N . GLU A 1 92 ? 4.732 -2.568 -14.222 1.00 95.50 92 GLU A N 1
ATOM 766 C CA . GLU A 1 92 ? 3.313 -2.861 -14.444 1.00 95.50 92 GLU A CA 1
ATOM 767 C C . GLU A 1 92 ? 3.090 -4.358 -14.662 1.00 95.50 92 GLU A C 1
ATOM 769 O O . GLU A 1 92 ? 2.263 -4.975 -13.990 1.00 95.50 92 GLU A O 1
ATOM 774 N N . LYS A 1 93 ? 3.880 -4.973 -15.550 1.00 95.75 93 LYS A N 1
ATOM 775 C CA . LYS A 1 93 ? 3.808 -6.409 -15.829 1.00 95.75 93 LYS A CA 1
ATOM 776 C C . LYS A 1 93 ? 4.120 -7.247 -14.589 1.00 95.75 93 LYS A C 1
ATOM 778 O O . LYS A 1 93 ? 3.412 -8.218 -14.333 1.00 95.75 93 LYS A O 1
ATOM 783 N N . SER A 1 94 ? 5.142 -6.871 -13.818 1.00 94.25 94 SER A N 1
ATOM 784 C CA . SER A 1 94 ? 5.502 -7.549 -12.567 1.00 94.25 94 SER A CA 1
ATOM 785 C C . SER A 1 94 ? 4.348 -7.516 -11.561 1.00 94.25 94 SER A C 1
ATOM 787 O O . SER A 1 94 ? 3.926 -8.554 -11.051 1.00 94.25 94 SER A O 1
ATOM 789 N N . VAL A 1 95 ? 3.749 -6.341 -11.355 1.00 95.31 95 VAL A N 1
ATOM 790 C CA . VAL A 1 95 ? 2.628 -6.162 -10.424 1.00 95.31 95 VAL A CA 1
ATOM 791 C C . VAL A 1 95 ? 1.367 -6.879 -10.905 1.00 95.31 95 VAL A C 1
ATOM 793 O O . VAL A 1 95 ? 0.662 -7.480 -10.097 1.00 95.31 95 VAL A O 1
ATOM 796 N N . ILE A 1 96 ? 1.072 -6.862 -12.208 1.00 95.62 96 ILE A N 1
ATOM 797 C CA . ILE A 1 96 ? -0.060 -7.600 -12.787 1.00 95.62 96 ILE A CA 1
ATOM 798 C C . ILE A 1 96 ? 0.108 -9.105 -12.568 1.00 95.62 96 ILE A C 1
ATOM 800 O O . ILE A 1 96 ? -0.843 -9.757 -12.135 1.00 95.62 96 ILE A O 1
ATOM 804 N N . ASN A 1 97 ? 1.299 -9.646 -12.833 1.00 95.06 97 ASN A N 1
ATOM 805 C CA . ASN A 1 97 ? 1.591 -11.058 -12.595 1.00 95.06 97 ASN A CA 1
ATOM 806 C C . ASN A 1 97 ? 1.406 -11.406 -11.117 1.00 95.06 97 ASN A C 1
ATOM 808 O O . ASN A 1 97 ? 0.630 -12.304 -10.812 1.00 95.06 97 ASN A O 1
ATOM 812 N N . LEU A 1 98 ? 1.987 -10.615 -10.208 1.00 93.81 98 LEU A N 1
ATOM 813 C CA . LEU A 1 98 ? 1.823 -10.797 -8.765 1.00 93.81 98 LEU A CA 1
ATOM 814 C C . LEU A 1 98 ? 0.345 -10.797 -8.356 1.00 93.81 98 LEU A C 1
ATOM 816 O O . LEU A 1 98 ? -0.100 -11.699 -7.652 1.00 93.81 98 LEU A O 1
ATOM 820 N N . MET A 1 99 ? -0.449 -9.825 -8.817 1.00 94.81 99 MET A N 1
ATOM 821 C CA . MET A 1 99 ? -1.879 -9.762 -8.492 1.00 94.81 99 MET A CA 1
ATOM 822 C C . MET A 1 99 ? -2.660 -10.976 -9.016 1.00 94.81 99 MET A C 1
ATOM 824 O O . MET A 1 99 ? -3.638 -11.387 -8.389 1.00 94.81 99 MET A O 1
ATOM 828 N N . ASN A 1 100 ? -2.256 -11.538 -10.156 1.00 93.94 100 ASN A N 1
ATOM 829 C CA . ASN A 1 100 ? -2.880 -12.731 -10.721 1.00 93.94 100 ASN A CA 1
ATOM 830 C C . ASN A 1 100 ? -2.468 -13.996 -9.958 1.00 93.94 100 ASN A C 1
ATOM 832 O O . ASN A 1 100 ? -3.344 -14.767 -9.570 1.00 93.94 100 ASN A O 1
ATOM 836 N N . ASP A 1 101 ? -1.177 -14.166 -9.672 1.00 91.31 101 ASP A N 1
ATOM 837 C CA . ASP A 1 101 ? -0.632 -15.309 -8.930 1.00 91.31 101 ASP A CA 1
ATOM 838 C C . ASP A 1 101 ? -1.220 -15.378 -7.513 1.00 91.31 101 ASP A C 1
ATOM 840 O O . ASP A 1 101 ? -1.622 -16.437 -7.032 1.00 91.31 101 ASP A O 1
ATOM 844 N N . CYS A 1 102 ? -1.383 -14.217 -6.876 1.00 89.44 10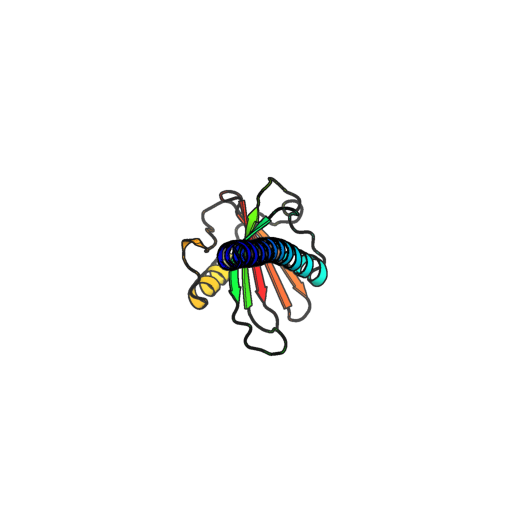2 CYS A N 1
ATOM 845 C CA . CYS A 1 102 ? -1.982 -14.082 -5.550 1.00 89.44 102 CYS A CA 1
ATOM 846 C C . CYS A 1 102 ? -3.523 -14.141 -5.568 1.00 89.44 102 CYS A C 1
ATOM 848 O O . CYS A 1 102 ? -4.158 -14.054 -4.516 1.00 89.44 102 CYS A O 1
ATOM 850 N N . SER A 1 103 ? -4.145 -14.273 -6.748 1.00 92.56 103 SER A N 1
ATOM 851 C CA . SER A 1 103 ? -5.604 -14.289 -6.934 1.00 92.56 103 SER A CA 1
ATOM 852 C C . SER A 1 103 ? -6.319 -13.082 -6.304 1.00 92.56 103 SER A C 1
ATOM 854 O O . SER A 1 103 ? -7.401 -13.205 -5.721 1.00 92.56 103 SER A O 1
ATOM 856 N N . ILE A 1 104 ? -5.720 -11.891 -6.418 1.00 92.62 104 ILE A N 1
ATOM 857 C CA . ILE A 1 104 ? -6.297 -10.647 -5.898 1.00 92.62 104 ILE A CA 1
ATOM 858 C C . ILE A 1 104 ? -7.614 -10.357 -6.644 1.00 92.62 104 ILE A C 1
ATOM 860 O O . ILE A 1 104 ? -7.620 -10.364 -7.875 1.00 92.62 104 ILE A O 1
ATOM 864 N N . PRO A 1 105 ? -8.742 -10.080 -5.959 1.00 93.75 105 PRO A N 1
ATOM 865 C CA . PRO A 1 105 ? -10.007 -9.778 -6.625 1.00 93.75 105 PRO A CA 1
ATOM 866 C C . PRO A 1 105 ? -9.904 -8.529 -7.504 1.00 93.75 105 PRO A C 1
ATOM 868 O O . PRO A 1 105 ? -9.328 -7.532 -7.076 1.00 93.75 105 PRO A O 1
ATOM 871 N N . ASP A 1 106 ? -10.549 -8.518 -8.673 1.00 91.69 106 ASP A N 1
ATOM 872 C CA . ASP A 1 106 ? -10.434 -7.411 -9.641 1.00 91.69 106 ASP A CA 1
ATOM 873 C C . ASP A 1 106 ? -10.776 -6.036 -9.050 1.00 91.69 106 ASP A C 1
ATOM 875 O O . ASP A 1 106 ? -10.114 -5.047 -9.346 1.00 91.69 106 ASP A O 1
ATOM 879 N N . LYS A 1 107 ? -11.746 -5.970 -8.126 1.00 91.75 107 LYS A N 1
ATOM 880 C CA . LYS A 1 107 ? -12.111 -4.727 -7.415 1.00 91.75 107 LYS A CA 1
ATOM 881 C C . LYS A 1 107 ? -10.973 -4.130 -6.584 1.00 91.75 107 LYS A C 1
ATOM 883 O O . LYS A 1 107 ? -11.085 -2.980 -6.160 1.00 91.75 107 LYS A O 1
ATOM 888 N N . GLN A 1 108 ? -9.956 -4.927 -6.276 1.00 94.38 108 GLN A N 1
ATOM 889 C CA . GLN A 1 108 ? -8.823 -4.578 -5.427 1.00 94.38 108 GLN A CA 1
ATOM 890 C C . GLN A 1 108 ? -7.525 -4.415 -6.209 1.00 94.38 108 GLN A C 1
ATOM 892 O O . GLN A 1 108 ? -6.562 -3.944 -5.617 1.00 94.38 108 GLN A O 1
ATOM 897 N N . LYS A 1 109 ? -7.507 -4.754 -7.503 1.00 93.50 109 LYS A N 1
ATOM 898 C CA . LYS A 1 109 ? -6.334 -4.599 -8.362 1.00 93.50 109 LYS A CA 1
ATOM 899 C C . LYS A 1 109 ? -6.050 -3.128 -8.667 1.00 93.50 109 LYS A C 1
ATOM 901 O O . LYS A 1 109 ? -6.941 -2.278 -8.646 1.00 93.50 109 LYS A O 1
ATOM 906 N N . ILE A 1 110 ? -4.786 -2.853 -8.972 1.00 92.69 110 ILE A N 1
ATOM 907 C CA . ILE A 1 110 ? -4.342 -1.567 -9.511 1.00 92.69 110 ILE A CA 1
ATOM 908 C C . ILE A 1 110 ? -4.762 -1.491 -10.981 1.00 92.69 110 ILE A C 1
ATOM 910 O O . ILE A 1 110 ? -4.581 -2.454 -11.724 1.00 92.69 110 ILE A O 1
ATOM 914 N N . ASP A 1 111 ? -5.293 -0.342 -11.398 1.00 92.19 111 ASP A N 1
ATOM 915 C CA . ASP A 1 111 ? -5.562 -0.039 -12.805 1.00 92.19 111 ASP A CA 1
ATOM 916 C C . ASP A 1 111 ? -4.466 0.870 -13.371 1.00 92.19 111 ASP A C 1
ATOM 918 O O . ASP A 1 111 ? -4.466 2.086 -13.149 1.00 92.19 111 ASP A O 1
ATOM 922 N N . PHE A 1 112 ? -3.540 0.266 -14.115 1.00 92.75 112 PHE A N 1
ATOM 923 C CA . PHE A 1 112 ? -2.426 0.961 -14.762 1.00 92.75 112 PHE A CA 1
ATOM 924 C C . PHE A 1 112 ? -2.835 1.767 -16.006 1.00 92.75 112 PHE A C 1
ATOM 926 O O . PHE A 1 112 ? -2.039 2.559 -16.501 1.00 92.75 112 PHE A O 1
ATOM 933 N N . ASN A 1 113 ? -4.086 1.657 -16.477 1.00 90.75 113 ASN A N 1
ATOM 934 C CA . ASN A 1 113 ? -4.594 2.544 -17.534 1.00 90.75 113 ASN A CA 1
ATOM 935 C C . ASN A 1 113 ? -4.934 3.948 -17.007 1.00 90.75 113 ASN A C 1
ATOM 937 O O . ASN A 1 113 ? -5.136 4.879 -17.788 1.00 90.75 113 ASN A O 1
ATOM 941 N N . SER A 1 114 ? -5.042 4.102 -15.686 1.00 88.25 114 SER A N 1
ATOM 942 C CA . SER A 1 114 ? -5.301 5.380 -15.026 1.00 88.25 114 SER A CA 1
ATOM 943 C C . SER A 1 114 ? -4.000 6.083 -14.642 1.00 88.25 114 SER A C 1
ATOM 945 O O . SER A 1 114 ? -2.964 5.444 -14.502 1.00 88.25 114 SER A O 1
ATOM 947 N N . THR A 1 115 ? -4.030 7.401 -14.428 1.00 90.50 115 THR A N 1
ATOM 948 C CA . THR A 1 115 ? -2.849 8.118 -13.929 1.00 90.50 115 THR A CA 1
ATOM 949 C C . THR A 1 115 ? -2.465 7.611 -12.541 1.00 90.50 115 THR A C 1
ATOM 951 O O . THR A 1 115 ? -3.268 7.649 -11.600 1.00 90.50 115 THR A O 1
ATOM 954 N N . TYR A 1 116 ? -1.212 7.192 -12.414 1.00 92.38 116 TYR A N 1
ATOM 955 C CA . TYR A 1 116 ? -0.619 6.751 -11.166 1.00 92.38 116 TYR A CA 1
ATOM 956 C C . TYR A 1 116 ? 0.785 7.332 -11.015 1.00 92.38 116 TYR A C 1
ATOM 958 O O . TYR A 1 116 ? 1.389 7.814 -11.972 1.00 92.38 116 TYR A O 1
ATOM 966 N N . CYS A 1 117 ? 1.294 7.283 -9.795 1.00 91.94 117 CYS A N 1
ATOM 967 C CA . CYS A 1 117 ? 2.697 7.516 -9.509 1.00 91.94 117 CYS A CA 1
ATOM 968 C C . CYS A 1 117 ? 3.211 6.407 -8.595 1.00 91.94 117 CYS A C 1
ATOM 970 O O . CYS A 1 117 ? 2.426 5.747 -7.907 1.00 91.94 117 CYS A O 1
ATOM 972 N N . TRP A 1 118 ? 4.513 6.162 -8.610 1.00 93.69 118 TRP A N 1
ATOM 973 C CA . TRP A 1 118 ? 5.105 5.044 -7.893 1.00 93.69 118 TRP A CA 1
ATOM 974 C C . TRP A 1 118 ? 6.438 5.412 -7.250 1.00 93.69 118 TRP A C 1
ATOM 976 O O . TRP A 1 118 ? 7.104 6.368 -7.637 1.00 93.69 118 TRP A O 1
ATOM 986 N N . LYS A 1 119 ? 6.817 4.654 -6.226 1.00 92.25 119 LYS A N 1
ATOM 987 C CA . LYS A 1 119 ? 8.103 4.759 -5.541 1.00 92.25 119 LYS A CA 1
ATOM 988 C C . LYS A 1 119 ? 8.545 3.366 -5.137 1.00 92.25 119 LYS A C 1
ATOM 990 O O . LYS A 1 119 ? 7.778 2.626 -4.526 1.00 92.25 119 LYS A O 1
ATOM 995 N N . TYR A 1 120 ? 9.780 3.025 -5.472 1.00 92.69 120 TYR A N 1
ATOM 996 C CA . TYR A 1 120 ? 10.389 1.757 -5.099 1.00 92.69 120 TYR A CA 1
ATOM 997 C C . TYR A 1 120 ? 11.477 1.993 -4.054 1.00 92.69 120 TYR A C 1
ATOM 999 O O . TYR A 1 120 ? 12.299 2.899 -4.200 1.00 92.69 120 TYR A O 1
ATOM 1007 N N . ILE A 1 121 ? 11.471 1.197 -2.991 1.00 91.88 121 ILE A N 1
ATOM 1008 C CA . ILE A 1 121 ? 12.444 1.256 -1.902 1.00 91.88 121 ILE A CA 1
ATOM 1009 C C . ILE A 1 121 ? 13.001 -0.152 -1.710 1.00 91.88 121 ILE A C 1
ATOM 1011 O O . ILE A 1 121 ? 12.247 -1.074 -1.423 1.00 91.88 121 ILE A O 1
ATOM 1015 N N . GLN A 1 122 ? 14.317 -0.306 -1.835 1.00 92.44 122 GLN A N 1
ATOM 1016 C CA . GLN A 1 122 ? 15.032 -1.553 -1.551 1.00 92.44 122 GLN A CA 1
ATOM 1017 C C . GLN A 1 122 ? 15.832 -1.398 -0.256 1.00 92.44 122 GLN A C 1
ATOM 1019 O O . GLN A 1 122 ? 16.499 -0.377 -0.061 1.00 92.44 122 GLN A O 1
ATOM 1024 N N . ARG A 1 123 ? 15.812 -2.415 0.608 1.00 89.56 123 ARG A N 1
ATOM 1025 C CA . ARG A 1 123 ? 16.665 -2.528 1.795 1.00 89.56 123 ARG A CA 1
ATOM 1026 C C . ARG A 1 123 ? 17.201 -3.943 1.915 1.00 89.56 123 ARG A C 1
ATOM 1028 O O . ARG A 1 123 ? 16.471 -4.841 2.301 1.00 89.56 123 ARG A O 1
ATOM 1035 N N . GLU A 1 124 ? 18.487 -4.119 1.625 1.00 87.88 124 GLU A N 1
ATOM 1036 C CA . GLU A 1 124 ? 19.123 -5.441 1.612 1.00 87.88 124 GLU A CA 1
ATOM 1037 C C . GLU A 1 124 ? 18.314 -6.424 0.748 1.00 87.88 124 GLU A C 1
ATOM 1039 O O . GLU A 1 124 ? 18.274 -6.255 -0.474 1.00 87.88 124 GLU A O 1
ATOM 1044 N N . GLN A 1 125 ? 17.649 -7.401 1.367 1.00 87.88 125 GLN A N 1
ATOM 1045 C CA . GLN A 1 125 ? 16.827 -8.404 0.690 1.00 87.88 125 GLN A CA 1
ATOM 1046 C C . GLN A 1 125 ? 15.335 -8.028 0.629 1.00 87.88 125 GLN A C 1
ATOM 1048 O O . GLN A 1 125 ? 14.600 -8.606 -0.164 1.00 87.88 125 GLN A O 1
ATOM 1053 N N . ASP A 1 126 ? 14.914 -7.001 1.369 1.00 91.12 126 ASP A N 1
ATOM 1054 C CA . ASP A 1 126 ? 13.531 -6.541 1.417 1.00 91.12 126 ASP A CA 1
ATOM 1055 C C . ASP A 1 126 ? 13.259 -5.450 0.383 1.00 91.12 126 ASP A C 1
ATOM 1057 O O . ASP A 1 126 ? 14.087 -4.568 0.122 1.00 91.12 126 ASP A O 1
ATOM 1061 N N . SER A 1 127 ? 12.036 -5.429 -0.138 1.00 93.50 127 SER A N 1
ATOM 1062 C CA . SER A 1 127 ? 11.559 -4.357 -1.003 1.00 93.50 127 SER A CA 1
ATOM 1063 C C . SER A 1 127 ? 10.167 -3.857 -0.627 1.00 93.50 127 SER A C 1
ATOM 1065 O O . SER A 1 127 ? 9.327 -4.581 -0.090 1.00 93.50 127 SER A O 1
ATOM 1067 N N . LEU A 1 128 ? 9.925 -2.581 -0.923 1.00 93.44 128 LEU A N 1
ATOM 1068 C CA . LEU A 1 128 ? 8.620 -1.947 -0.853 1.00 93.44 128 LEU A CA 1
ATOM 1069 C C . LEU A 1 128 ? 8.369 -1.164 -2.133 1.00 93.44 128 LEU A C 1
ATOM 1071 O O . LEU A 1 128 ? 9.049 -0.180 -2.434 1.00 93.44 128 LEU A O 1
ATOM 1075 N N . LEU A 1 129 ? 7.320 -1.561 -2.838 1.00 94.19 129 LEU A N 1
ATOM 1076 C CA . LEU A 1 129 ? 6.745 -0.814 -3.937 1.00 94.19 129 LEU A CA 1
ATOM 1077 C C . LEU A 1 129 ? 5.482 -0.095 -3.460 1.00 94.19 129 LEU A C 1
ATOM 1079 O O . LEU A 1 129 ? 4.517 -0.704 -2.996 1.00 94.19 129 LEU A O 1
ATOM 1083 N N . ILE A 1 130 ? 5.504 1.224 -3.594 1.00 93.25 130 ILE A N 1
ATOM 1084 C CA . ILE A 1 130 ? 4.410 2.130 -3.275 1.00 93.25 130 ILE A CA 1
ATOM 1085 C C . ILE A 1 130 ? 3.827 2.610 -4.597 1.00 93.25 130 ILE A C 1
ATOM 1087 O O . ILE A 1 130 ? 4.551 3.178 -5.410 1.00 93.25 130 ILE A O 1
ATOM 1091 N N . ILE A 1 131 ? 2.531 2.410 -4.818 1.00 93.75 131 ILE A N 1
ATOM 1092 C CA . ILE A 1 131 ? 1.822 2.911 -6.000 1.00 93.75 131 ILE A CA 1
ATOM 1093 C C . ILE A 1 131 ? 0.620 3.717 -5.532 1.00 93.75 131 ILE A C 1
ATOM 1095 O O . ILE A 1 131 ? -0.177 3.254 -4.720 1.00 93.75 131 ILE A O 1
ATOM 1099 N N . TYR A 1 132 ? 0.457 4.919 -6.063 1.00 92.00 132 TYR A N 1
ATOM 1100 C CA . TYR A 1 132 ? -0.695 5.761 -5.793 1.00 92.00 132 TYR A CA 1
ATOM 1101 C C . TYR A 1 132 ? -1.484 6.004 -7.075 1.00 92.00 132 TYR A C 1
ATOM 1103 O O . TYR A 1 132 ? -0.968 6.575 -8.033 1.00 92.00 132 TYR A O 1
ATOM 1111 N N . SER A 1 133 ? -2.751 5.584 -7.087 1.00 91.38 133 SER A N 1
ATOM 1112 C CA . SER A 1 133 ? -3.675 5.879 -8.185 1.00 91.38 133 SER A CA 1
ATOM 1113 C C . SER A 1 133 ? -4.425 7.175 -7.895 1.00 91.38 133 SER A C 1
ATOM 1115 O O . SER A 1 133 ? -5.178 7.269 -6.918 1.00 91.38 133 SER A O 1
ATOM 1117 N N . LEU A 1 134 ? -4.252 8.167 -8.774 1.00 87.00 134 LEU A N 1
ATOM 1118 C CA . LEU A 1 134 ? -4.844 9.496 -8.616 1.00 87.00 134 LEU A CA 1
ATOM 1119 C C . LEU A 1 134 ? -6.365 9.471 -8.817 1.00 87.00 134 LEU A C 1
ATOM 1121 O O . LEU A 1 134 ? -7.080 10.242 -8.180 1.00 87.00 134 LEU A O 1
ATOM 1125 N N . ASN A 1 135 ? -6.862 8.576 -9.675 1.00 87.44 135 ASN A N 1
ATOM 1126 C CA . ASN A 1 135 ? -8.278 8.499 -10.035 1.00 87.44 135 ASN A CA 1
ATOM 1127 C C . ASN A 1 135 ? -9.141 8.040 -8.847 1.00 87.44 135 ASN A C 1
ATOM 1129 O O . ASN A 1 135 ? -10.079 8.717 -8.430 1.00 87.44 135 ASN A O 1
ATOM 1133 N N . ILE A 1 136 ? -8.771 6.909 -8.244 1.00 89.31 136 ILE A N 1
ATOM 1134 C CA . ILE A 1 136 ? -9.506 6.311 -7.118 1.00 89.31 136 ILE A CA 1
ATOM 1135 C C . ILE A 1 136 ? -8.971 6.747 -5.749 1.00 89.31 136 ILE A C 1
ATOM 1137 O O . ILE A 1 136 ? -9.467 6.281 -4.720 1.00 89.31 136 ILE A O 1
ATOM 1141 N N . LYS A 1 137 ? -7.954 7.620 -5.717 1.00 89.81 137 LYS A N 1
ATOM 1142 C CA . LYS A 1 137 ? -7.282 8.096 -4.496 1.00 89.81 137 LYS A CA 1
ATOM 1143 C C . LYS A 1 137 ? -6.916 6.940 -3.564 1.00 89.81 137 LYS A C 1
ATOM 1145 O O . LYS A 1 137 ? -7.223 6.949 -2.370 1.00 89.81 137 LYS A O 1
ATOM 1150 N N . SER A 1 138 ? -6.343 5.893 -4.148 1.00 91.06 138 SER A N 1
ATOM 1151 C CA . SER A 1 138 ? -5.955 4.680 -3.433 1.00 91.06 138 SER A CA 1
ATOM 1152 C C . SER A 1 138 ? -4.443 4.526 -3.462 1.00 91.06 138 SER A C 1
ATOM 1154 O O . SER A 1 138 ? -3.810 4.693 -4.504 1.00 91.06 138 SER A O 1
ATOM 1156 N N . LEU A 1 139 ? -3.900 4.179 -2.304 1.00 91.81 139 LEU A N 1
ATOM 1157 C CA . LEU A 1 139 ? -2.519 3.794 -2.090 1.00 91.81 139 LEU A CA 1
ATOM 1158 C C . LEU A 1 139 ? -2.426 2.271 -2.072 1.00 91.81 139 LEU A C 1
ATOM 1160 O O . LEU A 1 139 ? -3.196 1.603 -1.383 1.00 91.81 139 LEU A O 1
ATOM 1164 N N . PHE A 1 140 ? -1.462 1.741 -2.800 1.00 93.56 140 PHE A N 1
ATOM 1165 C CA . PHE A 1 140 ? -1.155 0.329 -2.876 1.00 93.56 140 PHE A CA 1
ATOM 1166 C C . PHE A 1 140 ? 0.271 0.126 -2.385 1.00 93.56 140 PHE A C 1
ATOM 1168 O O . PHE A 1 140 ? 1.188 0.796 -2.859 1.00 93.56 140 PHE A O 1
ATOM 1175 N N . LEU A 1 141 ? 0.441 -0.772 -1.422 1.00 93.31 141 LEU A N 1
ATOM 1176 C CA . LEU A 1 141 ? 1.740 -1.140 -0.875 1.00 93.31 141 LEU A CA 1
ATOM 1177 C C . LEU A 1 141 ? 1.969 -2.620 -1.152 1.00 93.31 141 LEU A C 1
ATOM 1179 O O . LEU A 1 141 ? 1.160 -3.464 -0.753 1.00 93.31 141 LEU A O 1
ATOM 1183 N N . ILE A 1 142 ? 3.066 -2.910 -1.838 1.00 94.12 142 ILE A N 1
ATOM 1184 C CA . ILE A 1 142 ? 3.517 -4.259 -2.157 1.00 94.12 142 ILE A CA 1
ATOM 1185 C C . ILE A 1 142 ? 4.877 -4.413 -1.496 1.00 94.12 142 ILE A C 1
ATOM 1187 O O . ILE A 1 142 ? 5.842 -3.773 -1.905 1.00 94.12 142 ILE A O 1
ATOM 1191 N N . GLN A 1 143 ? 4.923 -5.200 -0.432 1.00 92.31 143 GLN A N 1
ATOM 1192 C CA . GLN A 1 143 ? 6.149 -5.519 0.283 1.00 92.31 143 GLN A CA 1
ATOM 1193 C C . GLN A 1 143 ? 6.558 -6.942 -0.060 1.00 92.31 143 GLN A C 1
ATOM 1195 O O . GLN A 1 143 ? 5.714 -7.835 -0.031 1.00 92.31 143 GLN A O 1
ATOM 1200 N N . ASP A 1 144 ? 7.841 -7.129 -0.324 1.00 91.50 144 ASP A N 1
ATOM 1201 C CA . ASP A 1 144 ? 8.477 -8.434 -0.440 1.00 91.50 144 ASP A CA 1
ATOM 1202 C C . ASP A 1 144 ? 9.581 -8.498 0.616 1.00 91.50 144 ASP A C 1
ATOM 1204 O O . ASP A 1 144 ? 10.446 -7.621 0.648 1.00 91.50 144 ASP A O 1
ATOM 1208 N N . THR A 1 145 ? 9.487 -9.456 1.533 1.00 87.62 145 THR A N 1
ATOM 1209 C CA . THR A 1 145 ? 10.450 -9.645 2.623 1.00 87.62 145 THR A CA 1
ATOM 1210 C C . THR A 1 145 ? 11.046 -11.033 2.507 1.00 87.62 145 THR A C 1
ATOM 1212 O O . THR A 1 145 ? 10.296 -12.005 2.408 1.00 87.62 145 THR A O 1
ATOM 1215 N N . ALA A 1 146 ? 12.372 -11.106 2.506 1.00 79.69 146 ALA A N 1
ATOM 1216 C CA . ALA A 1 146 ? 13.122 -12.345 2.320 1.00 79.69 146 ALA A CA 1
ATOM 1217 C C . ALA A 1 146 ? 13.683 -12.889 3.635 1.00 79.69 146 ALA A C 1
ATOM 1219 O O . ALA A 1 146 ? 13.908 -12.090 4.573 1.00 79.69 146 ALA A O 1
#

Radius of gyration: 19.93 Å; chains: 1; bounding box: 58×33×58 Å